Protein AF-X0ZTM0-F1 (afdb_monomer)

Nearest PDB structures (foldseek):
  3urr-assembly1_A  TM=9.294E-01  e=1.102E-02  Burkholderia thailandensis E264
  3urr-assembly1_B  TM=9.218E-01  e=1.183E-02  Burkholderia thailandensis E264
  4gqx-assembly1_B  TM=9.026E-01  e=2.774E-02  Burkholderia pseudomallei 1710b
  2a0j-assembly1_A  TM=9.438E-01  e=1.148E-01  Neisseria meningitidis MC58
  1a6j-assembly1_A-2  TM=9.348E-01  e=9.957E-02  Escherichia coli

Solvent-accessible surface area (backbone atoms only — not comparable to full-atom values): 3847 Å² total; per-residue (Å²): 115,52,78,47,74,52,95,58,68,37,87,66,83,38,98,85,73,51,62,43,42,73,47,77,49,82,78,73,65,91,88,52,62,68,68,56,54,53,50,51,53,52,51,53,55,49,65,70,34,63,70,59,41,54,52,58,74,64,72,115

pLDDT: mean 91.98, std 5.92, range [64.44, 96.94]

Sequence (60 aa):
MAIGITAEPIDFASVDNKPVKIVILLVSPADQTGPHIQALAQISRLMLDDNFKERLEHAA

Radius of gyration: 12.93 Å; Cα contacts (8 Å, |Δi|>4): 52; chains: 1; bounding box: 27×23×32 Å

Structure (mmCIF, N/CA/C/O backbone):
data_AF-X0ZTM0-F1
#
_entry.id   AF-X0ZTM0-F1
#
loop_
_atom_site.group_PDB
_atom_site.id
_atom_site.type_symbol
_atom_site.label_atom_id
_atom_site.label_alt_id
_atom_site.label_comp_id
_atom_site.label_asym_id
_atom_site.label_entity_id
_atom_site.label_seq_id
_atom_site.pdbx_PDB_ins_code
_atom_site.Cartn_x
_atom_site.Cartn_y
_atom_site.Cartn_z
_atom_site.occupancy
_atom_site.B_iso_or_equiv
_atom_site.auth_seq_id
_atom_site.auth_comp_id
_atom_site.auth_asym_id
_atom_site.auth_atom_id
_atom_site.pdbx_PDB_model_num
ATOM 1 N N . MET A 1 1 ? -3.285 -1.503 -12.298 1.00 87.94 1 MET A N 1
ATOM 2 C CA . MET A 1 1 ? -3.217 -1.187 -10.857 1.00 87.94 1 MET A CA 1
ATOM 3 C C . MET A 1 1 ? -4.539 -1.582 -10.233 1.00 87.94 1 MET A C 1
ATOM 5 O O . MET A 1 1 ? -5.561 -1.339 -10.861 1.00 87.94 1 MET A O 1
ATOM 9 N N . ALA A 1 2 ? -4.514 -2.191 -9.054 1.00 94.00 2 ALA A N 1
ATOM 10 C CA . ALA A 1 2 ? -5.711 -2.500 -8.276 1.00 94.00 2 ALA A CA 1
ATOM 11 C C . ALA A 1 2 ? -5.473 -2.151 -6.803 1.00 94.00 2 ALA A C 1
ATOM 13 O O . ALA A 1 2 ? -4.331 -2.180 -6.343 1.00 94.00 2 ALA A O 1
ATOM 14 N N . ILE A 1 3 ? -6.543 -1.813 -6.087 1.00 94.62 3 ILE A N 1
ATOM 15 C CA . ILE A 1 3 ? -6.525 -1.532 -4.650 1.00 94.62 3 ILE A CA 1
ATOM 16 C 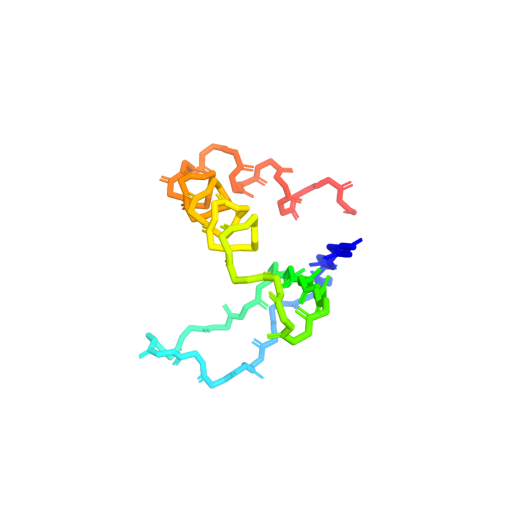C . ILE A 1 3 ? -7.584 -2.420 -4.004 1.00 94.62 3 ILE A C 1
ATOM 18 O O . ILE A 1 3 ? -8.704 -2.502 -4.505 1.00 94.62 3 ILE A O 1
ATOM 22 N N . GLY A 1 4 ? -7.213 -3.087 -2.918 1.00 95.31 4 GLY A N 1
ATOM 23 C CA . GLY A 1 4 ? -8.114 -3.836 -2.055 1.00 95.31 4 GLY A CA 1
ATOM 24 C C . GLY A 1 4 ? -8.072 -3.268 -0.643 1.00 95.31 4 GLY A C 1
ATOM 25 O O . GLY A 1 4 ? -6.992 -3.006 -0.112 1.00 95.31 4 GLY A O 1
ATOM 26 N N . ILE A 1 5 ? -9.247 -3.092 -0.046 1.00 95.75 5 ILE A N 1
ATOM 27 C CA . ILE A 1 5 ? -9.412 -2.784 1.374 1.00 95.75 5 ILE A CA 1
ATOM 28 C C . ILE A 1 5 ? -10.099 -3.999 1.980 1.00 95.75 5 ILE A C 1
ATOM 30 O O . ILE A 1 5 ? -11.160 -4.412 1.511 1.00 95.75 5 ILE A O 1
ATOM 34 N N . THR A 1 6 ? -9.460 -4.627 2.958 1.00 94.44 6 THR A N 1
ATOM 35 C CA . THR A 1 6 ? -10.013 -5.816 3.602 1.00 94.44 6 THR A CA 1
ATOM 36 C C . THR A 1 6 ? -11.044 -5.402 4.652 1.00 94.44 6 THR A C 1
ATOM 38 O O . THR A 1 6 ? -10.882 -4.384 5.327 1.00 94.44 6 THR A O 1
ATOM 41 N N . ALA A 1 7 ? -12.113 -6.190 4.797 1.00 92.94 7 ALA A N 1
ATOM 42 C CA . ALA A 1 7 ? -13.143 -5.934 5.807 1.00 92.94 7 ALA A CA 1
ATOM 43 C C . ALA A 1 7 ? -12.573 -6.039 7.233 1.00 92.94 7 ALA A C 1
ATOM 45 O O . ALA A 1 7 ? -12.849 -5.199 8.086 1.00 92.94 7 ALA A O 1
ATOM 46 N N . GLU A 1 8 ? -11.716 -7.036 7.457 1.00 94.56 8 GLU A N 1
ATOM 47 C CA . GLU A 1 8 ? -10.941 -7.213 8.683 1.00 94.56 8 GLU A CA 1
ATOM 48 C C . GLU A 1 8 ? -9.440 -7.211 8.355 1.00 94.56 8 GLU A C 1
ATOM 50 O O . GLU A 1 8 ? -9.061 -7.630 7.254 1.00 94.56 8 GLU A O 1
ATOM 55 N N . PRO A 1 9 ? -8.568 -6.736 9.265 1.00 95.19 9 PRO A N 1
ATOM 56 C CA . PRO A 1 9 ? -7.124 -6.801 9.065 1.00 95.19 9 PRO A CA 1
ATOM 57 C C . PRO A 1 9 ? -6.647 -8.247 8.866 1.00 95.19 9 PRO A C 1
ATOM 59 O O . PRO A 1 9 ? -7.025 -9.138 9.623 1.00 95.19 9 PRO A O 1
ATOM 62 N N . ILE A 1 10 ? -5.794 -8.475 7.868 1.00 96.31 10 ILE A N 1
ATOM 63 C CA . ILE A 1 10 ? -5.255 -9.800 7.538 1.00 96.31 10 ILE A CA 1
ATOM 64 C C . ILE A 1 10 ? -3.837 -9.977 8.083 1.00 96.31 10 ILE A C 1
ATOM 66 O O . ILE A 1 10 ? -3.025 -9.050 8.034 1.00 96.31 10 ILE A O 1
ATOM 70 N N . ASP A 1 11 ? -3.515 -11.178 8.568 1.00 96.75 11 ASP A N 1
ATOM 71 C CA . ASP A 1 11 ? -2.126 -11.551 8.839 1.00 96.75 11 ASP A CA 1
ATOM 72 C C . ASP A 1 11 ? -1.390 -11.722 7.506 1.00 96.75 11 ASP A C 1
ATOM 74 O O . ASP A 1 11 ? -1.683 -12.622 6.717 1.00 96.75 11 ASP A O 1
ATOM 78 N N . PHE A 1 12 ? -0.471 -10.797 7.237 1.00 96.06 12 PHE A N 1
ATOM 79 C CA . PHE A 1 12 ? 0.282 -10.730 5.989 1.00 96.06 12 PHE A CA 1
ATOM 80 C C . PHE A 1 12 ? 1.780 -10.978 6.198 1.00 96.06 12 PHE A C 1
ATOM 82 O O . PHE A 1 12 ? 2.559 -10.777 5.269 1.00 96.06 12 PHE A O 1
ATOM 89 N N . ALA A 1 13 ? 2.202 -11.364 7.411 1.00 95.94 13 ALA A N 1
ATOM 90 C CA . ALA A 1 13 ? 3.618 -11.442 7.779 1.00 95.94 13 ALA A CA 1
ATOM 91 C C . ALA A 1 13 ? 4.395 -10.167 7.381 1.00 95.94 13 ALA A C 1
ATOM 93 O O . ALA A 1 13 ? 5.448 -10.222 6.738 1.00 95.94 13 ALA A O 1
ATOM 94 N N . SER A 1 14 ? 3.836 -8.995 7.708 1.00 95.56 14 SER A N 1
ATOM 95 C CA . SER A 1 14 ? 4.471 -7.715 7.399 1.00 95.56 14 SER A CA 1
ATOM 96 C C . SER A 1 14 ? 5.814 -7.578 8.127 1.00 95.56 14 SER A C 1
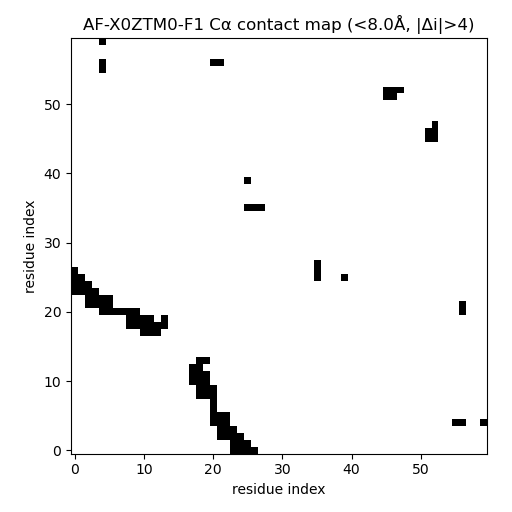ATOM 98 O O . SER A 1 14 ? 6.048 -8.178 9.176 1.00 95.56 14 SER A O 1
ATOM 100 N N . VAL A 1 15 ? 6.696 -6.725 7.601 1.00 95.25 15 VAL A N 1
ATOM 101 C CA . VAL A 1 15 ? 8.035 -6.485 8.177 1.00 95.25 15 VAL A CA 1
ATOM 102 C C . VAL A 1 15 ? 7.965 -5.973 9.623 1.00 95.25 15 VAL A C 1
ATOM 104 O O . VAL A 1 15 ? 8.861 -6.241 10.420 1.00 95.25 15 VAL A O 1
ATOM 107 N N . ASP A 1 16 ? 6.902 -5.247 9.971 1.00 95.31 16 ASP A N 1
ATOM 108 C CA . ASP A 1 16 ? 6.656 -4.727 11.317 1.00 95.31 16 ASP A CA 1
ATOM 109 C C . ASP A 1 16 ? 5.761 -5.636 12.181 1.00 95.31 16 ASP A C 1
ATOM 111 O O . ASP A 1 16 ? 5.437 -5.269 13.310 1.00 95.31 16 ASP A O 1
ATOM 115 N N . ASN A 1 17 ? 5.402 -6.824 11.681 1.00 95.94 17 ASN A N 1
ATOM 116 C CA . ASN A 1 17 ? 4.525 -7.812 12.320 1.00 95.94 17 ASN A CA 1
ATOM 117 C C . ASN A 1 17 ? 3.112 -7.297 12.654 1.00 95.94 17 ASN A C 1
ATOM 119 O O . ASN A 1 17 ? 2.468 -7.792 13.580 1.00 95.94 17 ASN A O 1
ATOM 123 N N . LYS A 1 18 ? 2.619 -6.295 11.922 1.00 95.38 18 LYS A N 1
ATOM 124 C CA . LYS A 1 18 ? 1.256 -5.772 12.059 1.00 95.38 18 LYS A CA 1
ATOM 125 C C . LYS A 1 18 ? 0.345 -6.338 10.967 1.00 95.38 18 LYS A C 1
ATOM 127 O O . LYS A 1 18 ? 0.782 -6.542 9.836 1.00 95.38 18 LYS A O 1
ATOM 132 N N . PRO A 1 19 ? -0.944 -6.561 11.261 1.00 96.12 19 PRO A N 1
ATOM 133 C CA . PRO A 1 19 ? -1.882 -6.984 10.236 1.00 96.12 19 PRO A CA 1
ATOM 134 C C . PRO A 1 19 ? -2.107 -5.866 9.206 1.00 96.12 19 PRO A C 1
ATOM 136 O O . PRO A 1 19 ? -1.976 -4.676 9.505 1.00 96.12 19 PRO A O 1
ATOM 139 N N . VAL A 1 20 ? -2.464 -6.249 7.983 1.00 95.69 20 VAL A N 1
ATOM 140 C CA . VAL A 1 20 ? -2.645 -5.342 6.842 1.00 95.69 20 VAL A CA 1
ATOM 141 C C . VAL A 1 20 ? -4.131 -5.156 6.556 1.00 95.69 20 VAL A C 1
ATOM 143 O O . VAL A 1 20 ? -4.883 -6.123 6.538 1.00 95.69 20 VAL A O 1
ATOM 146 N N . LYS A 1 21 ? -4.557 -3.916 6.297 1.00 95.50 21 LYS A N 1
ATOM 147 C CA . LYS A 1 21 ? -5.929 -3.600 5.858 1.00 95.50 21 LYS A CA 1
AT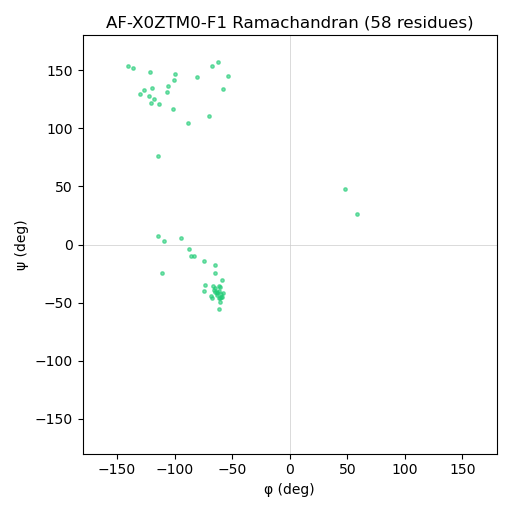OM 148 C C . LYS A 1 21 ? -6.006 -3.107 4.410 1.00 95.50 21 LYS A C 1
ATOM 150 O O . LYS A 1 21 ? -7.030 -3.254 3.752 1.00 95.50 21 LYS A O 1
ATOM 155 N N . ILE A 1 22 ? -4.914 -2.542 3.895 1.00 95.50 22 ILE A N 1
ATOM 156 C CA . ILE A 1 22 ? -4.838 -1.948 2.557 1.00 95.50 22 ILE A CA 1
ATOM 157 C C . ILE A 1 22 ? -3.810 -2.717 1.733 1.00 95.50 22 ILE A C 1
ATOM 159 O O . ILE A 1 22 ? -2.650 -2.826 2.127 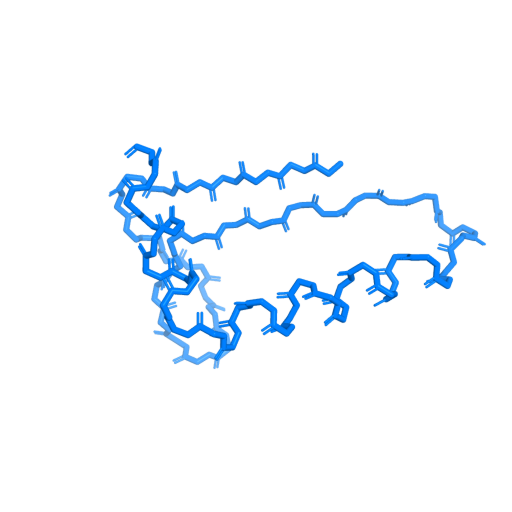1.00 95.50 22 ILE A O 1
ATOM 163 N N . VAL A 1 23 ? -4.220 -3.210 0.568 1.00 95.00 23 VAL A N 1
ATOM 164 C CA . VAL A 1 23 ? -3.355 -3.916 -0.381 1.00 95.00 23 VAL A CA 1
ATOM 165 C C . VAL A 1 23 ? -3.388 -3.188 -1.720 1.00 95.00 23 VAL A C 1
ATOM 167 O O . VAL A 1 23 ? -4.457 -2.932 -2.271 1.00 95.00 23 VAL A O 1
ATOM 170 N N . ILE A 1 24 ? -2.216 -2.860 -2.268 1.00 94.56 24 ILE A N 1
ATOM 171 C CA . ILE A 1 24 ? -2.086 -2.183 -3.564 1.00 94.56 24 ILE A CA 1
ATOM 172 C C . ILE A 1 24 ? -1.272 -3.070 -4.504 1.00 94.56 24 ILE A C 1
ATOM 174 O O . ILE A 1 24 ? -0.123 -3.398 -4.223 1.00 94.56 24 ILE A O 1
ATOM 178 N N . LEU A 1 25 ? -1.866 -3.432 -5.641 1.00 93.50 25 LEU A N 1
ATOM 179 C CA . LEU A 1 25 ? -1.223 -4.215 -6.689 1.00 93.50 25 LEU A CA 1
ATOM 180 C C . LEU A 1 25 ? -0.782 -3.303 -7.838 1.00 93.50 25 LEU A C 1
ATOM 182 O O . LEU A 1 25 ? -1.603 -2.719 -8.559 1.00 93.50 25 LEU A O 1
ATOM 186 N N . LEU A 1 26 ? 0.529 -3.250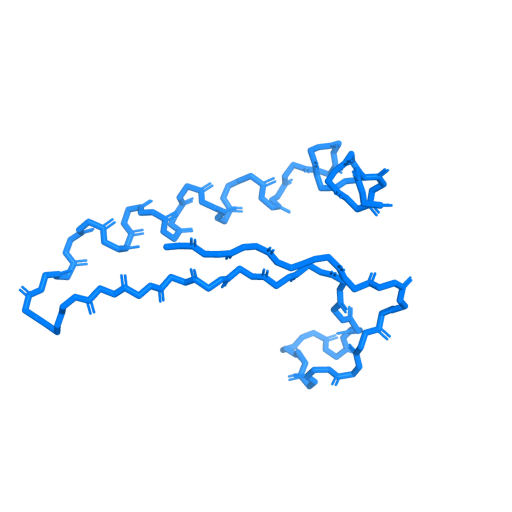 -8.053 1.00 91.19 26 LEU A N 1
ATOM 187 C CA . LEU A 1 26 ? 1.158 -2.659 -9.229 1.00 91.19 26 LEU A CA 1
ATOM 188 C C . LEU A 1 26 ? 1.681 -3.778 -10.130 1.00 91.19 26 LEU A C 1
ATOM 190 O O . LEU A 1 26 ? 2.361 -4.687 -9.668 1.00 91.19 26 LEU A O 1
ATOM 194 N N . V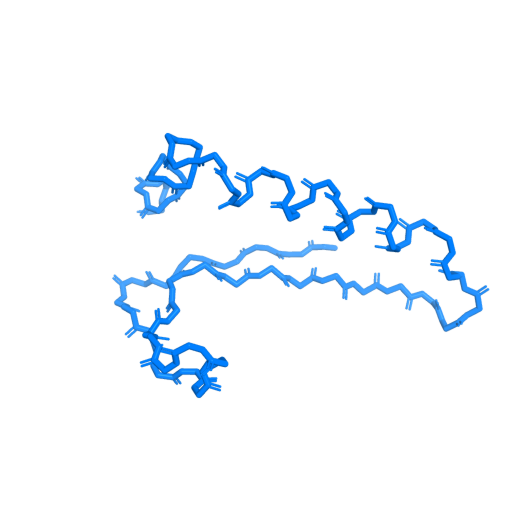AL A 1 27 ? 1.364 -3.695 -11.419 1.00 90.38 27 VAL A N 1
ATOM 195 C CA . VAL A 1 27 ? 1.840 -4.631 -12.443 1.00 90.38 27 VAL A CA 1
ATOM 196 C C . VAL A 1 27 ? 2.402 -3.801 -13.582 1.00 90.38 27 VAL A C 1
ATOM 198 O O . VAL A 1 27 ? 1.737 -2.877 -14.054 1.00 90.38 27 VAL A O 1
ATOM 201 N N . SER A 1 28 ? 3.614 -4.129 -14.013 1.00 85.94 28 SER A N 1
ATOM 202 C CA . SER A 1 28 ? 4.285 -3.489 -15.141 1.00 85.94 28 SER A CA 1
ATOM 203 C C . SER A 1 28 ? 5.036 -4.524 -15.976 1.00 85.94 28 SER A C 1
ATOM 205 O O . SER A 1 28 ? 5.469 -5.541 -15.428 1.00 85.94 28 SER A O 1
ATOM 207 N N . PRO A 1 29 ? 5.243 -4.260 -17.275 1.00 88.44 29 PRO A N 1
ATOM 208 C CA . PRO A 1 29 ? 6.185 -5.016 -18.092 1.00 88.44 29 PRO A CA 1
ATOM 209 C C . PRO A 1 29 ? 7.583 -5.053 -17.461 1.00 88.44 29 PRO A C 1
ATOM 211 O O . PRO A 1 29 ? 8.008 -4.088 -16.820 1.00 88.44 29 PRO A O 1
ATOM 214 N N . ALA A 1 30 ? 8.289 -6.171 -17.635 1.00 84.56 30 ALA A N 1
ATOM 215 C CA . ALA A 1 30 ? 9.595 -6.401 -17.011 1.00 84.56 30 ALA A CA 1
ATOM 216 C C . ALA A 1 30 ? 10.684 -5.429 -17.505 1.00 84.56 30 ALA A C 1
ATOM 218 O O . ALA A 1 30 ? 11.653 -5.173 -16.799 1.00 84.56 30 ALA A O 1
ATOM 219 N N . ASP A 1 31 ? 10.512 -4.883 -18.706 1.00 85.44 31 ASP A N 1
ATOM 220 C CA . ASP A 1 31 ? 11.429 -3.967 -19.381 1.00 85.44 31 ASP A CA 1
ATOM 221 C C . ASP A 1 31 ? 11.196 -2.484 -19.034 1.00 85.44 31 ASP A C 1
ATOM 223 O O . ASP A 1 31 ? 11.963 -1.622 -19.459 1.00 85.44 31 ASP A O 1
ATOM 227 N N . GLN A 1 32 ? 10.169 -2.159 -18.241 1.00 76.19 32 GLN A N 1
ATOM 228 C CA . GLN A 1 32 ? 9.799 -0.776 -17.927 1.00 76.19 32 GLN A CA 1
ATOM 229 C C . GLN A 1 32 ? 9.982 -0.437 -16.450 1.00 76.19 32 GLN A C 1
ATOM 231 O O . GLN A 1 32 ? 9.006 -0.312 -15.708 1.00 76.19 32 GLN A O 1
ATOM 236 N N . THR A 1 33 ? 11.240 -0.229 -16.037 1.00 73.62 33 THR A N 1
ATOM 237 C CA . THR A 1 33 ? 11.597 -0.029 -14.621 1.00 73.62 33 THR A CA 1
ATOM 238 C C . THR A 1 33 ? 11.227 1.336 -14.035 1.00 73.62 33 THR A C 1
ATOM 240 O O . THR A 1 33 ? 10.738 1.445 -12.914 1.00 73.62 33 THR A O 1
ATOM 243 N N . GLY A 1 34 ? 11.414 2.410 -14.800 1.00 83.69 34 GLY A N 1
ATOM 244 C CA . GLY A 1 34 ? 11.244 3.781 -14.298 1.00 83.69 34 GLY A CA 1
ATOM 245 C C . GLY A 1 34 ? 9.826 4.117 -13.802 1.00 83.69 34 GLY A C 1
ATOM 246 O O . GLY A 1 34 ? 9.673 4.525 -12.646 1.00 83.69 34 GLY A O 1
ATOM 247 N N . PRO A 1 35 ? 8.779 3.943 -14.631 1.00 85.50 35 PRO A N 1
ATOM 248 C CA . PRO A 1 35 ? 7.420 4.361 -14.280 1.00 85.50 35 PRO A CA 1
ATOM 249 C C . PRO A 1 35 ? 6.847 3.666 -13.037 1.00 85.50 35 PRO A C 1
ATOM 251 O O . PRO A 1 35 ? 6.151 4.300 -12.243 1.00 85.50 35 PRO A O 1
ATOM 254 N N . HIS A 1 36 ? 7.155 2.383 -12.817 1.00 86.31 36 HIS A N 1
ATOM 255 C CA . HIS A 1 36 ? 6.620 1.661 -11.661 1.00 86.31 36 HIS A CA 1
ATOM 256 C C . HIS A 1 36 ? 7.280 2.075 -10.343 1.00 86.31 36 HIS A C 1
ATOM 258 O O . HIS A 1 36 ? 6.592 2.166 -9.328 1.00 86.31 36 HIS A O 1
ATOM 264 N N . ILE A 1 37 ? 8.580 2.398 -10.349 1.00 88.88 37 ILE A N 1
ATOM 265 C CA . ILE A 1 37 ? 9.260 2.927 -9.159 1.00 88.88 37 ILE A CA 1
ATOM 266 C C . ILE A 1 37 ? 8.690 4.300 -8.793 1.00 88.88 37 ILE A C 1
ATOM 268 O O . ILE A 1 37 ? 8.464 4.584 -7.618 1.00 88.88 37 ILE A O 1
ATOM 272 N N . GLN A 1 38 ? 8.388 5.138 -9.789 1.00 91.00 38 GLN A N 1
ATOM 273 C CA . GLN A 1 38 ? 7.734 6.426 -9.550 1.00 91.00 38 GLN A CA 1
ATOM 274 C C . GLN A 1 38 ? 6.334 6.259 -8.949 1.00 91.00 38 GLN A C 1
ATOM 276 O O . GLN A 1 38 ? 6.006 6.953 -7.984 1.00 91.00 38 GLN A O 1
ATOM 281 N N . ALA A 1 39 ? 5.536 5.318 -9.466 1.00 91.31 39 ALA A N 1
ATOM 282 C CA . ALA A 1 39 ? 4.225 4.994 -8.906 1.00 91.31 39 ALA A CA 1
ATOM 283 C C . ALA A 1 39 ? 4.334 4.490 -7.457 1.00 91.31 39 ALA A C 1
ATOM 285 O O . ALA A 1 39 ? 3.627 4.986 -6.580 1.00 91.31 39 ALA A O 1
ATOM 286 N N . LEU A 1 40 ? 5.271 3.576 -7.177 1.00 92.19 40 LEU A N 1
ATOM 287 C CA . LEU A 1 40 ? 5.521 3.069 -5.827 1.00 92.19 40 LEU A CA 1
ATOM 288 C C . LEU A 1 40 ? 5.926 4.195 -4.864 1.00 92.19 40 LEU A C 1
ATOM 290 O O . LEU A 1 40 ? 5.414 4.266 -3.750 1.00 92.19 40 LEU A O 1
ATOM 294 N N . ALA A 1 41 ? 6.788 5.117 -5.300 1.00 94.25 41 ALA A N 1
ATOM 295 C CA . ALA A 1 41 ? 7.201 6.262 -4.492 1.00 94.25 41 ALA A CA 1
ATOM 296 C C . ALA A 1 41 ? 6.033 7.217 -4.186 1.00 94.25 41 ALA A C 1
ATOM 298 O O . ALA A 1 41 ? 5.960 7.773 -3.091 1.00 94.25 41 ALA A O 1
ATOM 299 N N . GLN A 1 42 ? 5.114 7.420 -5.135 1.00 94.19 42 GLN A N 1
ATOM 300 C CA . GLN A 1 42 ? 3.903 8.216 -4.906 1.00 94.19 42 GLN A CA 1
ATOM 301 C C . GLN A 1 42 ? 2.958 7.536 -3.914 1.00 94.19 42 GLN A C 1
ATOM 303 O O . GLN A 1 42 ? 2.508 8.183 -2.971 1.00 94.19 42 GLN A O 1
ATOM 308 N N . ILE A 1 43 ? 2.714 6.235 -4.082 1.00 94.75 43 ILE A N 1
ATOM 309 C CA . ILE A 1 43 ? 1.892 5.443 -3.161 1.00 94.75 43 ILE A CA 1
ATOM 310 C C . ILE A 1 43 ? 2.489 5.461 -1.753 1.00 94.75 43 ILE A C 1
ATOM 312 O O . ILE A 1 43 ? 1.773 5.722 -0.793 1.00 94.75 43 ILE A O 1
ATOM 316 N N . SER A 1 44 ? 3.803 5.268 -1.624 1.00 94.06 44 SER A N 1
ATOM 317 C CA . SER A 1 44 ? 4.490 5.321 -0.331 1.00 94.06 44 SER A CA 1
ATOM 318 C C . SER A 1 44 ? 4.299 6.669 0.366 1.00 94.06 44 SER A C 1
ATOM 320 O O . SER A 1 44 ? 4.011 6.684 1.558 1.00 94.06 44 SER A O 1
ATOM 322 N N . ARG A 1 45 ? 4.375 7.792 -0.363 1.00 96.12 45 ARG A N 1
ATOM 323 C CA . ARG A 1 45 ? 4.099 9.121 0.208 1.00 96.12 45 ARG A CA 1
ATOM 324 C C . ARG A 1 45 ? 2.661 9.266 0.701 1.00 96.12 45 ARG A C 1
ATOM 326 O O . ARG A 1 45 ? 2.462 9.822 1.770 1.00 96.12 45 ARG A O 1
ATOM 333 N N . LEU A 1 46 ? 1.683 8.759 -0.048 1.00 95.06 46 LEU A N 1
ATOM 334 C CA . LEU A 1 46 ? 0.275 8.797 0.363 1.00 95.06 46 LEU A CA 1
ATOM 335 C C . LEU A 1 46 ? 0.006 7.929 1.598 1.00 95.06 46 LEU A C 1
ATOM 337 O O . LEU A 1 46 ? -0.797 8.304 2.438 1.00 95.06 46 LEU A O 1
ATOM 341 N N . MET A 1 47 ? 0.683 6.786 1.729 1.00 93.88 47 MET A N 1
ATOM 342 C CA . MET A 1 47 ? 0.528 5.893 2.888 1.00 93.88 47 MET A CA 1
ATOM 343 C C . MET A 1 47 ? 1.197 6.416 4.166 1.00 93.88 47 MET A C 1
ATOM 345 O O . MET A 1 47 ? 0.916 5.891 5.240 1.00 93.88 47 MET A O 1
ATOM 349 N N . LEU A 1 48 ? 2.070 7.422 4.058 1.00 94.50 48 LEU A N 1
ATOM 350 C CA . LEU A 1 48 ? 2.647 8.141 5.200 1.00 94.50 48 LEU A CA 1
ATOM 351 C C . LEU A 1 48 ? 1.760 9.301 5.683 1.00 94.50 48 LEU A C 1
ATOM 353 O O . LEU A 1 48 ? 2.050 9.886 6.722 1.00 94.50 48 LEU A O 1
ATOM 357 N N . ASP A 1 49 ? 0.714 9.653 4.934 1.00 96.94 49 ASP A N 1
ATOM 358 C CA . ASP A 1 49 ? -0.309 10.597 5.374 1.00 96.94 49 ASP A CA 1
ATOM 359 C C . ASP A 1 49 ? -1.404 9.824 6.119 1.00 96.94 49 ASP A C 1
ATOM 361 O O . ASP A 1 49 ? -2.227 9.130 5.513 1.00 96.94 49 ASP A O 1
ATOM 365 N N . ASP A 1 50 ? -1.403 9.941 7.448 1.00 95.12 50 ASP A N 1
ATO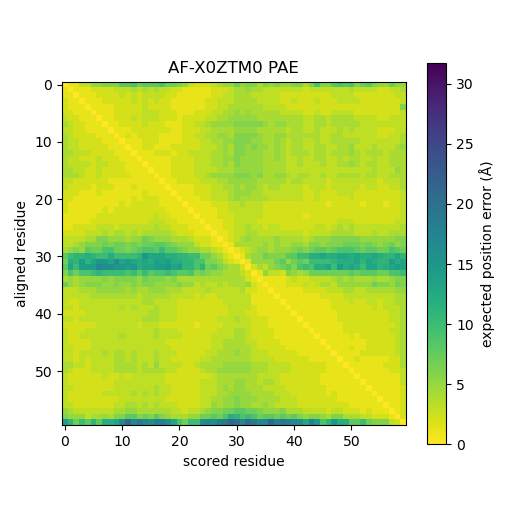M 366 C CA . ASP A 1 50 ? -2.338 9.225 8.318 1.00 95.12 50 ASP A CA 1
ATOM 367 C C . ASP A 1 50 ? -3.803 9.577 8.018 1.00 95.12 50 ASP A C 1
ATOM 369 O O . ASP A 1 50 ? -4.656 8.693 8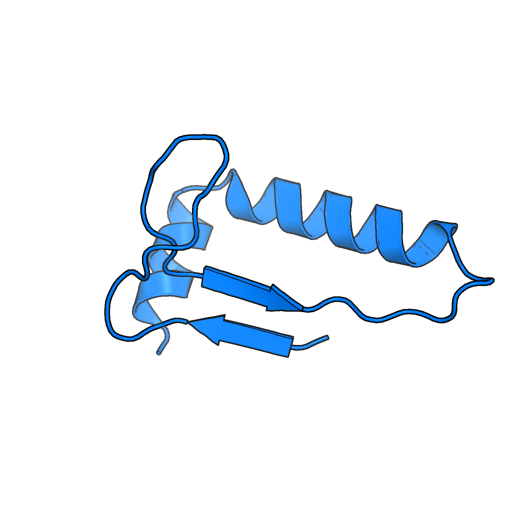.014 1.00 95.12 50 ASP A O 1
ATOM 373 N N . ASN A 1 51 ? -4.105 10.835 7.674 1.00 96.62 51 ASN A N 1
ATOM 374 C CA . ASN A 1 51 ? -5.470 11.255 7.346 1.00 96.62 51 ASN A CA 1
ATOM 375 C C . ASN A 1 51 ? -5.931 10.613 6.032 1.00 96.62 51 ASN A C 1
ATOM 377 O O . ASN A 1 51 ? -7.041 10.083 5.933 1.00 96.62 51 ASN A O 1
ATOM 381 N N . PHE A 1 52 ? -5.066 10.606 5.015 1.00 95.19 52 PHE A N 1
ATOM 382 C CA . PHE A 1 52 ? -5.368 9.914 3.764 1.00 95.19 52 PHE A CA 1
ATOM 383 C C . PHE A 1 52 ? -5.591 8.415 3.989 1.00 95.19 52 PHE A C 1
ATOM 385 O O . PHE A 1 52 ? -6.572 7.858 3.488 1.00 95.19 52 PHE A O 1
ATOM 392 N N . LYS A 1 53 ? -4.705 7.774 4.758 1.00 93.75 53 LYS A N 1
ATOM 393 C CA . LYS A 1 53 ? -4.789 6.349 5.078 1.00 93.75 53 LYS A CA 1
ATOM 394 C C . LYS A 1 53 ? -6.086 6.016 5.817 1.00 93.75 53 LYS A C 1
ATOM 396 O O . LYS A 1 53 ? -6.805 5.122 5.379 1.00 93.75 53 LYS A O 1
ATOM 401 N N . GLU A 1 54 ? -6.428 6.755 6.870 1.00 94.44 54 GLU A N 1
ATOM 402 C CA . GLU A 1 54 ? -7.671 6.555 7.624 1.00 94.44 54 GLU A CA 1
ATOM 403 C C . GLU A 1 54 ? -8.904 6.702 6.732 1.00 94.44 54 GLU A C 1
ATOM 405 O O . GLU A 1 54 ? -9.804 5.863 6.769 1.00 94.44 54 GLU A O 1
ATOM 410 N N . ARG A 1 55 ? -8.951 7.731 5.881 1.00 94.69 55 ARG A N 1
ATOM 411 C CA . ARG A 1 55 ? -10.066 7.917 4.942 1.00 94.69 55 ARG A CA 1
ATOM 412 C C . ARG A 1 55 ? -10.188 6.759 3.961 1.00 94.69 55 ARG A C 1
ATOM 414 O O . ARG A 1 55 ? -11.304 6.346 3.658 1.00 94.69 55 ARG A O 1
ATOM 421 N N . LEU A 1 56 ? -9.062 6.243 3.470 1.00 93.38 56 LEU A N 1
ATOM 422 C CA . LEU A 1 56 ? -9.052 5.104 2.559 1.00 93.38 56 LEU A CA 1
ATOM 423 C C . LEU A 1 56 ? -9.578 3.837 3.248 1.00 93.38 56 LEU A C 1
ATOM 425 O O . LEU A 1 56 ? -10.378 3.124 2.657 1.00 93.38 56 LEU A O 1
ATOM 429 N N . GLU A 1 57 ? -9.214 3.592 4.507 1.00 92.00 57 GLU A N 1
ATOM 430 C CA . GLU A 1 57 ? -9.681 2.434 5.287 1.00 92.00 57 GLU A CA 1
ATOM 431 C C . GLU A 1 57 ? -11.190 2.417 5.590 1.00 92.00 57 GLU A C 1
ATOM 433 O O . GLU A 1 57 ? -11.710 1.359 5.956 1.00 92.00 57 GLU A O 1
ATOM 438 N N . HIS A 1 58 ? -11.873 3.559 5.467 1.00 90.69 58 HIS A N 1
ATOM 439 C CA . HIS A 1 58 ? -13.316 3.716 5.702 1.00 90.69 58 HIS A CA 1
ATOM 440 C C . HIS A 1 58 ? -14.121 3.956 4.413 1.00 90.69 58 HIS A C 1
ATOM 442 O O . HIS A 1 58 ? -15.324 4.200 4.478 1.00 90.69 58 HIS A O 1
ATOM 448 N N . ALA A 1 59 ? -13.473 3.945 3.244 1.00 87.00 59 ALA A N 1
ATOM 449 C CA . ALA A 1 59 ? -14.129 4.204 1.961 1.00 87.00 59 ALA A CA 1
ATOM 450 C C . ALA A 1 59 ? -14.822 2.968 1.354 1.00 87.00 59 ALA A C 1
ATOM 452 O O . ALA A 1 59 ? -15.517 3.113 0.346 1.00 87.00 59 ALA A O 1
ATOM 453 N N . ALA A 1 60 ? -14.597 1.782 1.927 1.00 64.44 60 ALA A N 1
ATOM 454 C CA . ALA A 1 60 ? -15.152 0.501 1.491 1.00 64.44 60 ALA A CA 1
ATOM 455 C C . ALA A 1 60 ? -16.310 0.046 2.385 1.00 64.44 60 ALA A C 1
ATOM 457 O O . ALA A 1 60 ? -16.2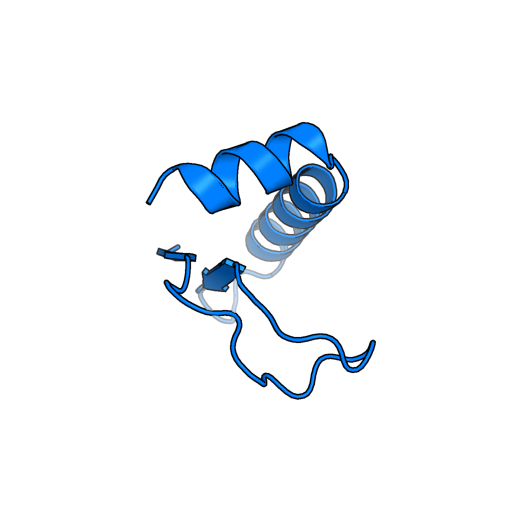25 0.273 3.614 1.00 64.44 60 ALA A O 1
#

InterPro domains:
  IPR002178 PTS EIIA type-2 domain [PF00359] (1-59)
  IPR002178 PTS EIIA type-2 domain [PS51094] (1-60)
  IPR016152 Phosphotransferase/anion transporter [G3DSA:3.40.930.10] (1-60)
  IPR016152 Phosphotransferase/anion transporter [SSF55804] (1-59)
  IPR051541 PTS System Sugar Transport and Nitrogen Regulation [PTHR47738] (2-58)

Foldseek 3Di:
DDKAFDPDFAQPVDPVRDTDGIDDDDDDPPPDPPPVVVVVVVVVVQCVPPVSVVCVNPVD

Organism: NCBI:txid412755

Secondary structure (DSSP, 8-state):
-EEEEEEEEE----TTS--EEEEEE----TT-HHHHHHHHHHHHHHHT-HHHHHHHHT--

Mean predicted aligned error: 3.48 Å